Protein AF-A0A8B5Y4E4-F1 (afdb_monomer)

Mean predicted aligned error: 6.22 Å

Secondary structure (DSSP, 8-state):
-HHHHHHHHHHHHTTT-TTS-HHHHHHHHHHHHHS-HHHHHHHHH---TTHHHHHHHHHHSHHHHHHHHHHHHHHTTT-EEEEEE-TTS---HHHHHHHHHHHHHHHHTT-EEEEEEHHHHHH-HHHHHHHHHHHHHHHHTT-

Nearest PDB structures (foldseek):
  8hdj-assembly3_F  TM=4.554E-01  e=8.819E+00  Acetivibrio thermocellus DSM 1313
  7ce1-assembly6_T  TM=3.713E-01  e=6.332E+00  Agrobacterium tumefaciens A6
  7ce1-assembly5_O  TM=3.629E-01  e=7.472E+00  Agrobacterium tumefaciens A6

Foldseek 3Di:
DVLLVVLVVCLVVVPPPPPDDPLLSQLLSVCSVPVDQLVSNCVRPNDDPCSVVVSVVSCPPPVSVVVSLVSCCVSPVLQEAEEEDEPPDPCPPVNVVVVVVVCVVSVVSPHHYDYDYPCCVVVPVVVVVVVVVVSSVVSVVVD

Radius of gyration: 18.05 Å; Cα contacts (8 Å, |Δi|>4): 113; chains: 1; bounding box: 45×37×48 Å

InterPro domains:
  IPR005335 Terminase small subunit [PF03592] (20-75)
  IPR011335 Restriction endonuclease type II-like [SSF52980] (76-138)
  IPR049468 Restriction endonuclease type II-like domain [PF18741] (77-136)

Solvent-accessible surface area (backbone atoms only — not comparable to full-atom values): 8191 Å² total; per-residue (Å²): 116,67,70,53,51,57,48,53,54,46,55,70,73,55,75,75,55,85,91,53,53,71,47,56,49,44,24,47,53,36,24,71,72,63,76,32,50,38,62,14,31,29,80,35,75,53,81,61,100,49,32,61,60,54,28,55,55,47,60,65,36,63,73,51,41,53,50,46,50,54,50,48,52,69,74,39,75,70,34,68,43,81,43,81,42,66,90,83,60,89,71,44,74,69,53,53,52,51,52,52,53,51,53,52,51,38,44,75,75,65,32,44,80,47,74,41,39,60,66,47,55,76,74,38,47,67,64,55,49,55,55,51,52,55,53,48,53,57,44,58,79,75,107

Sequence (143 aa):
MEKDKKIDEFEELLSSDDNLTDKERMFCLNYLRHFNAAKSYRESFGETKFDKQAAHLLLKKEKISNYIQKLKKELFTYRIAIECDGKAFHSSKKAKARDRKRDAYLRSIGWKTLRFSGSTINGNMSKVISRIESEIQKKHSIT

Structure (mmCIF, N/CA/C/O backbone):
data_AF-A0A8B5Y4E4-F1
#
_entry.id   AF-A0A8B5Y4E4-F1
#
loop_
_atom_site.group_PDB
_atom_site.id
_atom_site.type_symbol
_atom_site.label_atom_id
_atom_site.label_alt_id
_atom_site.label_comp_id
_atom_site.label_asym_id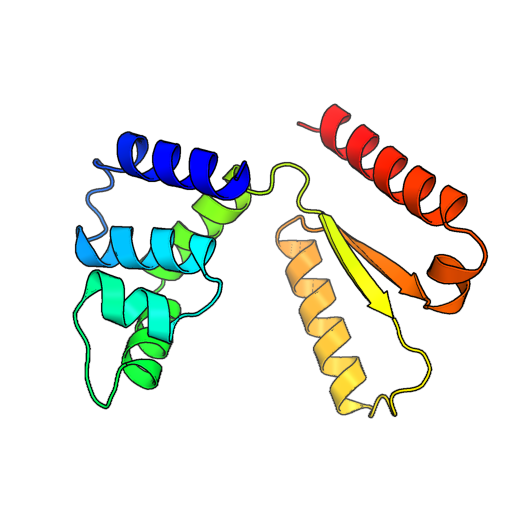
_atom_site.label_entity_id
_atom_site.label_seq_id
_atom_site.pdbx_PDB_ins_code
_atom_site.Cartn_x
_atom_site.Cartn_y
_atom_site.Cartn_z
_atom_site.occupancy
_atom_site.B_iso_or_equiv
_atom_site.auth_seq_id
_atom_site.auth_comp_id
_atom_site.auth_asym_id
_atom_site.auth_atom_id
_atom_site.pdbx_PDB_model_num
ATOM 1 N N . MET A 1 1 ? 3.252 15.727 -1.256 1.00 64.00 1 MET A N 1
ATOM 2 C CA . MET A 1 1 ? 2.654 16.867 -1.988 1.00 64.00 1 MET A CA 1
ATOM 3 C C . MET A 1 1 ? 1.460 16.462 -2.850 1.00 64.00 1 MET A C 1
ATOM 5 O O . MET A 1 1 ? 0.435 17.098 -2.705 1.00 64.00 1 MET A O 1
ATOM 9 N N . GLU A 1 2 ? 1.527 15.422 -3.693 1.00 79.69 2 GLU A N 1
ATOM 10 C CA . GLU A 1 2 ? 0.349 14.962 -4.473 1.00 79.69 2 GLU A CA 1
ATOM 11 C C . GLU A 1 2 ? -0.441 13.840 -3.776 1.00 79.69 2 GLU A C 1
ATOM 13 O O . GLU A 1 2 ? -1.659 13.912 -3.666 1.00 79.69 2 GLU A O 1
ATOM 18 N N . LYS A 1 3 ? 0.260 12.861 -3.180 1.00 83.81 3 LYS A N 1
ATOM 19 C CA . LYS A 1 3 ? -0.359 11.836 -2.317 1.00 83.81 3 LYS A CA 1
ATOM 20 C C . LYS A 1 3 ? -1.148 12.460 -1.164 1.00 83.81 3 LYS A C 1
ATOM 22 O O . LYS A 1 3 ? -2.231 11.996 -0.845 1.00 83.81 3 LYS A O 1
ATOM 27 N N . ASP A 1 4 ? -0.572 13.480 -0.535 1.00 84.38 4 ASP A N 1
ATOM 28 C CA . ASP A 1 4 ? -1.160 14.122 0.641 1.00 84.38 4 ASP A CA 1
ATOM 29 C C . ASP A 1 4 ? -2.437 14.879 0.265 1.00 84.38 4 ASP A C 1
ATOM 31 O O . ASP A 1 4 ? -3.444 14.655 0.916 1.00 84.38 4 ASP A O 1
ATOM 35 N N . LYS A 1 5 ? -2.440 15.618 -0.857 1.00 86.50 5 LYS A N 1
ATOM 36 C CA . LYS A 1 5 ? -3.649 16.260 -1.406 1.00 86.50 5 LYS A CA 1
ATOM 37 C C . LYS A 1 5 ? -4.773 15.257 -1.656 1.00 86.50 5 LYS A C 1
ATOM 39 O O . LYS A 1 5 ? -5.895 15.475 -1.233 1.00 86.50 5 LYS A O 1
ATOM 44 N N . LYS A 1 6 ? -4.454 14.116 -2.276 1.00 85.94 6 LYS A N 1
ATOM 45 C CA . LYS A 1 6 ? -5.447 13.063 -2.531 1.00 85.94 6 LYS A CA 1
ATOM 46 C C . LYS A 1 6 ? -5.973 12.415 -1.242 1.00 85.94 6 LYS A C 1
ATOM 48 O O . LYS A 1 6 ? -7.095 11.928 -1.208 1.00 85.94 6 LYS A O 1
ATOM 53 N N . ILE A 1 7 ? -5.163 12.377 -0.181 1.00 86.31 7 ILE A N 1
ATOM 54 C CA . ILE A 1 7 ? -5.612 11.929 1.145 1.00 86.31 7 ILE A CA 1
ATOM 55 C C . ILE A 1 7 ? -6.525 12.981 1.785 1.00 86.31 7 ILE A C 1
ATOM 57 O O . ILE A 1 7 ? -7.515 12.592 2.395 1.00 86.31 7 ILE A O 1
ATOM 61 N N . ASP A 1 8 ? -6.224 14.270 1.626 1.00 86.12 8 ASP A N 1
ATOM 62 C CA . ASP A 1 8 ? -7.073 15.363 2.116 1.00 86.12 8 ASP A CA 1
ATOM 63 C C . ASP A 1 8 ? -8.448 15.331 1.405 1.00 86.12 8 ASP A C 1
ATOM 65 O O . ASP A 1 8 ? -9.485 15.371 2.058 1.00 86.12 8 ASP A O 1
ATOM 69 N N . GLU A 1 9 ? -8.479 15.087 0.088 1.00 85.06 9 GLU A N 1
ATOM 70 C CA . GLU A 1 9 ? -9.722 14.853 -0.674 1.00 85.06 9 GLU A CA 1
ATOM 71 C C . GLU A 1 9 ? -10.527 13.647 -0.147 1.00 85.06 9 GLU A C 1
ATOM 73 O O . GLU A 1 9 ? -11.759 13.665 -0.124 1.00 85.06 9 GLU A O 1
ATOM 78 N N . PHE A 1 10 ? -9.856 12.577 0.296 1.00 83.81 10 PHE A N 1
ATOM 79 C CA . PHE A 1 10 ? -10.537 11.429 0.905 1.00 83.81 10 PHE A CA 1
ATOM 80 C C . PHE A 1 10 ? -11.162 11.755 2.259 1.00 83.81 10 PHE A C 1
ATOM 82 O O . PHE A 1 10 ? -12.176 11.149 2.604 1.00 83.81 10 PHE A O 1
ATOM 89 N N . GLU A 1 11 ? -10.562 12.660 3.030 1.00 75.69 11 GLU A N 1
ATOM 90 C CA . GLU A 1 11 ? -11.090 13.099 4.323 1.00 75.69 11 GLU A CA 1
ATOM 91 C C . GLU A 1 11 ? -12.452 13.776 4.154 1.00 75.69 11 GLU A C 1
ATOM 93 O O . GLU A 1 11 ? -13.408 13.425 4.848 1.00 75.69 11 GLU A O 1
ATOM 98 N N . GLU A 1 12 ? -12.568 14.654 3.158 1.00 73.00 12 GLU A N 1
ATOM 99 C CA . GLU A 1 12 ? -13.817 15.343 2.828 1.00 73.00 12 GLU A CA 1
ATOM 100 C C . GLU A 1 12 ? -14.884 14.366 2.300 1.00 73.00 12 GLU A C 1
ATOM 102 O O . GLU A 1 12 ? -16.044 14.409 2.721 1.00 73.00 12 GLU A O 1
ATOM 107 N N . LEU A 1 13 ? -14.489 13.432 1.426 1.00 67.25 13 LEU A N 1
ATOM 108 C CA . LEU A 1 13 ? -15.406 12.563 0.678 1.00 67.25 13 LEU A CA 1
ATOM 109 C C . LEU A 1 13 ? -15.894 11.327 1.457 1.00 67.25 13 LEU A C 1
ATOM 111 O O . LEU A 1 13 ? -16.933 10.760 1.124 1.00 67.25 13 LEU A O 1
ATOM 115 N N . LEU A 1 14 ? -15.160 10.885 2.485 1.00 64.56 14 LEU A N 1
ATOM 116 C CA . LEU A 1 14 ? -15.475 9.674 3.266 1.00 64.56 14 LEU A CA 1
ATOM 117 C C . LEU A 1 14 ? -15.995 9.964 4.678 1.00 64.56 14 LEU A C 1
ATOM 119 O O . LEU A 1 14 ? -16.083 9.062 5.517 1.00 64.56 14 LEU A O 1
ATOM 123 N N . SER A 1 15 ? -16.393 11.209 4.920 1.00 62.31 15 SER A N 1
ATOM 124 C CA . SER A 1 15 ? -17.068 11.665 6.137 1.00 62.31 15 SER A CA 1
ATOM 125 C C . SER A 1 15 ? -18.402 10.941 6.422 1.00 62.31 15 SER A C 1
ATOM 127 O O . SER A 1 15 ? -18.926 11.057 7.526 1.00 62.31 15 SER A O 1
ATOM 129 N N . SER A 1 16 ? -18.913 10.136 5.481 1.00 59.06 16 SER A N 1
ATOM 130 C CA . SER A 1 16 ? -20.217 9.455 5.534 1.00 59.06 16 SER A CA 1
ATOM 131 C C . SER A 1 16 ? -20.183 7.921 5.679 1.00 59.06 16 SER A C 1
ATOM 133 O O . SER A 1 16 ? -21.232 7.288 5.597 1.00 59.06 16 SER A O 1
ATOM 135 N N . ASP A 1 17 ? -19.021 7.275 5.870 1.00 65.75 17 ASP A N 1
ATOM 136 C CA . ASP A 1 17 ? -18.986 5.810 6.075 1.00 65.75 17 ASP A CA 1
ATOM 137 C C . ASP A 1 17 ? -19.400 5.436 7.511 1.00 65.75 17 ASP A C 1
ATOM 139 O O . ASP A 1 17 ? -18.566 5.422 8.423 1.00 65.75 17 ASP A O 1
ATOM 143 N N . ASP A 1 18 ? -20.681 5.108 7.706 1.00 65.75 18 ASP A N 1
ATOM 144 C CA . ASP A 1 18 ? -21.294 4.787 9.007 1.00 65.75 18 ASP A CA 1
ATOM 145 C C . ASP A 1 18 ? -20.636 3.605 9.758 1.00 65.75 18 ASP A C 1
ATOM 147 O O . ASP A 1 18 ? -20.875 3.412 10.951 1.00 65.75 18 ASP A O 1
ATOM 151 N N . ASN A 1 19 ? -19.775 2.804 9.113 1.00 85.06 19 ASN A N 1
ATOM 152 C CA . ASN A 1 19 ? -19.163 1.627 9.746 1.00 85.06 19 ASN A CA 1
ATOM 153 C C . ASN A 1 19 ? -17.916 1.928 10.601 1.00 85.06 19 ASN A C 1
ATOM 155 O O . ASN A 1 19 ? -17.457 1.068 11.377 1.00 85.06 19 ASN A O 1
ATOM 159 N N . LEU A 1 20 ? -17.312 3.110 10.455 1.00 90.00 20 LEU A N 1
ATOM 160 C CA . LEU A 1 20 ? -16.115 3.525 11.194 1.00 90.00 20 LEU A CA 1
ATOM 161 C C . LEU A 1 20 ? -16.419 4.738 12.078 1.00 90.00 20 LEU A C 1
ATOM 163 O O . LEU A 1 20 ? -17.213 5.603 11.734 1.00 90.00 20 LEU A O 1
ATOM 167 N N . THR A 1 21 ? -15.739 4.824 13.221 1.00 91.94 21 THR A N 1
ATOM 168 C CA . THR A 1 21 ? -15.732 6.068 14.014 1.00 91.94 21 THR A CA 1
ATOM 169 C C . THR A 1 21 ? -14.817 7.115 13.370 1.00 91.94 21 THR A C 1
ATOM 171 O O . THR A 1 21 ? -13.899 6.751 12.631 1.00 91.94 21 THR A O 1
ATOM 174 N N . ASP A 1 22 ? -14.977 8.398 13.711 1.00 89.81 22 ASP A N 1
ATOM 175 C CA . ASP A 1 22 ? -14.083 9.471 13.233 1.00 89.81 22 ASP A CA 1
ATOM 176 C C . ASP A 1 22 ? -12.609 9.160 13.501 1.00 89.81 22 ASP A C 1
ATOM 178 O O . ASP A 1 22 ? -11.767 9.259 12.613 1.00 89.81 22 ASP A O 1
ATOM 182 N N . LYS A 1 23 ? -12.290 8.678 14.708 1.00 93.12 23 LYS A N 1
ATOM 183 C CA . LYS A 1 23 ? -10.915 8.304 15.071 1.00 93.12 23 LYS A CA 1
ATOM 184 C C . LYS A 1 23 ? -10.393 7.119 14.256 1.00 93.12 23 LYS A C 1
ATOM 186 O O . LYS A 1 23 ? -9.215 7.073 13.914 1.00 93.12 23 LYS A O 1
ATOM 191 N N . GLU A 1 24 ? -11.251 6.155 13.924 1.00 94.12 24 GLU A N 1
ATOM 192 C CA . GLU A 1 24 ? -10.887 5.033 13.051 1.00 94.12 24 GLU A CA 1
ATOM 193 C C . GLU A 1 24 ? -10.656 5.489 11.601 1.00 94.12 24 GLU A C 1
ATOM 195 O O . GLU A 1 24 ? -9.695 5.032 10.974 1.00 94.12 24 GLU A O 1
ATOM 200 N N . ARG A 1 25 ? -11.475 6.417 11.084 1.00 92.38 25 ARG A N 1
ATOM 201 C CA . ARG A 1 25 ? -11.257 7.054 9.774 1.00 92.38 25 ARG A CA 1
ATOM 202 C C . ARG A 1 25 ? -9.935 7.819 9.750 1.00 92.38 25 ARG A C 1
ATOM 204 O O . ARG A 1 25 ? -9.096 7.541 8.889 1.00 92.38 25 ARG A O 1
ATOM 211 N N . MET A 1 26 ? -9.700 8.676 10.744 1.00 92.50 26 MET A N 1
ATOM 212 C CA . MET A 1 26 ? -8.449 9.428 10.891 1.00 92.50 26 MET A CA 1
ATOM 213 C C . MET A 1 26 ? -7.234 8.510 10.977 1.00 92.50 26 MET A C 1
ATOM 215 O O . MET A 1 26 ? -6.224 8.755 10.317 1.00 92.50 26 MET A O 1
ATOM 219 N N . PHE A 1 27 ? -7.341 7.394 11.700 1.00 95.31 27 PHE A N 1
ATOM 220 C CA . PHE A 1 27 ? -6.269 6.406 11.761 1.00 95.31 27 PHE A CA 1
ATOM 221 C C . PHE A 1 27 ? -5.923 5.847 10.382 1.00 95.31 27 PHE A C 1
ATOM 223 O O . PHE A 1 27 ? -4.744 5.738 10.044 1.00 95.31 27 PHE A O 1
ATOM 230 N N . CYS A 1 28 ? -6.929 5.519 9.569 1.00 94.38 28 CYS A N 1
ATOM 231 C CA . CYS A 1 28 ? -6.718 4.989 8.225 1.00 94.38 28 CYS A CA 1
ATOM 232 C C . CYS A 1 28 ? -6.053 6.017 7.298 1.00 94.38 28 CYS A C 1
ATOM 234 O O . CYS A 1 28 ? -5.093 5.676 6.602 1.00 94.38 28 CYS A O 1
ATOM 236 N N . LEU A 1 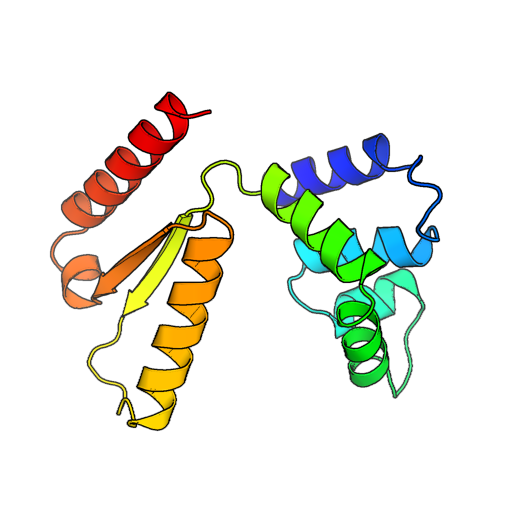29 ? -6.517 7.270 7.320 1.00 92.56 29 LEU A N 1
ATOM 237 C CA . LEU A 1 29 ? -5.958 8.362 6.515 1.00 92.56 29 LEU A CA 1
ATOM 238 C C . LEU A 1 29 ? -4.509 8.662 6.924 1.00 92.56 29 LEU A C 1
ATOM 240 O O . LEU A 1 29 ? -3.598 8.628 6.089 1.00 92.56 29 LEU A O 1
ATOM 244 N N . ASN A 1 30 ? -4.254 8.814 8.227 1.00 93.81 30 ASN A N 1
ATOM 245 C CA . ASN A 1 30 ? -2.908 9.012 8.766 1.00 93.81 30 ASN A CA 1
ATOM 246 C C . ASN A 1 30 ? -1.996 7.813 8.492 1.00 93.81 30 ASN A C 1
ATOM 248 O O . ASN A 1 30 ? -0.783 7.975 8.330 1.00 93.81 30 ASN A O 1
ATOM 252 N N . TYR A 1 31 ? -2.538 6.595 8.425 1.00 95.31 31 TYR A N 1
ATOM 253 C CA . TYR A 1 31 ? -1.759 5.412 8.068 1.00 95.31 31 TYR A CA 1
ATOM 254 C C . TYR A 1 31 ? -1.294 5.447 6.614 1.00 95.31 31 TYR A C 1
ATOM 256 O O . TYR A 1 31 ? -0.153 5.083 6.341 1.00 95.31 31 TYR A O 1
ATOM 264 N N . LEU A 1 32 ? -2.104 5.941 5.680 1.00 92.19 32 LEU A N 1
ATOM 265 C CA . LEU A 1 32 ? -1.684 6.121 4.284 1.00 92.19 32 LEU A CA 1
ATOM 266 C C . LEU A 1 32 ? -0.738 7.310 4.100 1.00 92.19 32 LEU A C 1
ATOM 268 O O . LEU A 1 32 ? 0.157 7.279 3.244 1.00 92.19 32 LEU A O 1
ATOM 272 N N . ARG A 1 33 ? -0.885 8.338 4.939 1.00 91.31 33 ARG A N 1
ATOM 273 C CA . ARG A 1 33 ? 0.024 9.485 4.958 1.00 91.31 33 ARG A CA 1
ATOM 274 C C . ARG A 1 33 ? 1.421 9.066 5.411 1.00 91.31 33 ARG A C 1
ATOM 276 O O . ARG A 1 33 ? 2.401 9.363 4.729 1.00 91.31 33 ARG A O 1
ATOM 283 N N . HIS A 1 34 ? 1.514 8.298 6.495 1.00 90.81 34 HIS A N 1
ATOM 284 C CA . HIS A 1 34 ? 2.786 8.010 7.163 1.00 90.81 34 HIS A CA 1
ATOM 285 C C . HIS A 1 34 ? 3.365 6.617 6.904 1.00 90.81 34 HIS A C 1
ATOM 287 O O . HIS A 1 34 ? 4.553 6.408 7.135 1.00 90.81 34 HIS A O 1
ATOM 293 N N . PHE A 1 35 ? 2.541 5.649 6.496 1.00 91.31 35 PHE A N 1
ATOM 294 C CA . PHE A 1 35 ? 2.865 4.214 6.509 1.00 91.31 35 PHE A CA 1
ATOM 295 C C . PHE A 1 35 ? 3.433 3.728 7.852 1.00 91.31 35 PHE A C 1
ATOM 297 O O . PHE A 1 35 ? 4.199 2.767 7.921 1.00 91.31 35 PHE A O 1
ATOM 304 N N . ASN A 1 36 ? 3.026 4.382 8.943 1.00 95.12 36 ASN A N 1
ATOM 305 C CA . ASN A 1 36 ? 3.494 4.119 10.295 1.00 95.12 36 ASN A CA 1
ATOM 306 C C . ASN A 1 36 ? 2.297 3.999 11.235 1.00 95.12 36 ASN A C 1
ATOM 308 O O . ASN A 1 36 ? 1.754 4.998 11.692 1.00 95.12 36 ASN A O 1
ATOM 312 N N . ALA A 1 37 ? 1.925 2.760 11.552 1.00 96.19 37 ALA A N 1
ATOM 313 C CA . ALA A 1 37 ? 0.732 2.462 12.335 1.00 96.19 37 ALA A CA 1
ATOM 314 C C . ALA A 1 37 ? 0.746 3.118 13.727 1.00 96.19 37 ALA A C 1
ATOM 316 O O . ALA A 1 37 ? -0.268 3.653 14.159 1.00 96.19 37 ALA A O 1
ATOM 317 N N . ALA A 1 38 ? 1.890 3.121 14.417 1.00 96.75 38 ALA A N 1
ATOM 318 C CA . ALA A 1 38 ? 1.986 3.708 15.753 1.00 96.75 38 ALA A CA 1
ATOM 319 C C . ALA A 1 38 ? 1.827 5.235 15.711 1.00 96.75 38 ALA A C 1
ATOM 321 O O . ALA A 1 38 ? 1.100 5.794 16.525 1.00 96.75 38 ALA A O 1
ATOM 322 N N . LYS A 1 39 ? 2.451 5.906 14.732 1.00 96.81 39 LYS A N 1
ATOM 323 C CA . LYS A 1 39 ? 2.284 7.354 14.535 1.00 96.81 39 LYS A CA 1
ATOM 324 C C . LYS A 1 39 ? 0.820 7.702 14.242 1.00 96.81 39 LYS A C 1
ATOM 326 O O . LYS A 1 39 ? 0.267 8.571 14.903 1.00 96.81 39 LYS A O 1
ATOM 331 N N . SER A 1 40 ? 0.184 6.970 13.329 1.00 97.06 40 SER A N 1
ATOM 332 C CA . SER A 1 40 ? -1.223 7.179 12.966 1.00 97.06 40 SER A CA 1
ATOM 333 C C . SER A 1 40 ? -2.174 6.946 14.136 1.00 97.06 40 SER A C 1
ATOM 335 O O . SER A 1 40 ? -3.179 7.641 14.262 1.00 97.06 40 SER A O 1
ATOM 337 N N . TYR A 1 41 ? -1.856 5.984 15.008 1.00 97.62 41 TYR A N 1
ATOM 338 C CA . TYR A 1 41 ? -2.612 5.756 16.235 1.00 97.62 41 TYR A CA 1
ATOM 339 C C . TYR A 1 41 ? -2.549 6.968 17.157 1.00 97.62 41 TYR A C 1
ATOM 341 O O . TYR A 1 41 ? -3.598 7.474 17.542 1.00 97.62 41 TYR A O 1
ATOM 349 N N . ARG A 1 42 ? -1.344 7.476 17.443 1.00 96.75 42 ARG A N 1
ATOM 350 C CA . ARG A 1 42 ? -1.163 8.643 18.317 1.00 96.75 42 ARG A CA 1
ATOM 351 C C . ARG A 1 42 ? -1.932 9.865 17.841 1.00 96.75 42 ARG A C 1
ATOM 353 O O . ARG A 1 42 ? -2.600 10.508 18.637 1.00 96.75 42 ARG A O 1
ATOM 360 N N . GLU A 1 43 ? -1.870 10.150 16.546 1.00 95.50 43 GLU A N 1
ATOM 361 C CA . GLU A 1 43 ? -2.551 11.305 15.950 1.00 95.50 43 GLU A CA 1
ATOM 362 C C . GLU A 1 43 ? -4.080 11.184 15.992 1.00 95.50 43 GLU A C 1
ATOM 364 O O . GLU A 1 43 ? -4.769 12.196 15.977 1.00 95.50 43 GLU A O 1
ATOM 369 N N . SER A 1 44 ? -4.618 9.963 16.066 1.00 95.44 44 SER A N 1
ATOM 370 C CA . SER A 1 44 ? -6.068 9.726 15.990 1.00 95.44 44 SER A CA 1
ATOM 371 C C . SER A 1 44 ? -6.706 9.438 17.353 1.00 95.44 44 SER A C 1
ATOM 373 O O . SER A 1 44 ? -7.865 9.774 17.588 1.00 95.44 44 SER A O 1
ATOM 375 N N . PHE A 1 45 ? -5.967 8.802 18.265 1.00 95.75 45 PHE A N 1
ATOM 376 C CA . PHE A 1 45 ? -6.468 8.334 19.562 1.00 95.75 45 PHE A CA 1
ATOM 377 C C . PHE A 1 45 ? -5.746 8.953 20.767 1.00 95.75 45 PHE A C 1
ATOM 379 O O . PHE A 1 45 ? -6.248 8.810 21.882 1.00 95.75 45 PHE A O 1
ATOM 386 N N . GLY A 1 46 ? -4.630 9.657 20.558 1.00 95.38 46 GLY A N 1
ATOM 387 C CA . GLY A 1 46 ? -3.744 10.153 21.613 1.00 95.38 46 GLY A CA 1
ATOM 388 C C . GLY A 1 46 ? -2.577 9.205 21.910 1.00 95.38 46 GLY A C 1
ATOM 389 O O . GLY A 1 46 ? -2.608 8.021 21.567 1.00 95.38 46 GLY A O 1
ATOM 390 N N . GLU A 1 47 ? -1.520 9.737 22.527 1.00 95.50 47 GLU A N 1
ATOM 391 C CA . GLU A 1 47 ? -0.300 8.989 22.850 1.00 95.50 47 GLU A CA 1
ATOM 392 C C . GLU A 1 47 ? -0.440 8.123 24.105 1.00 95.50 47 GLU A C 1
ATOM 394 O O . GLU A 1 47 ? -0.970 8.550 25.131 1.00 95.50 47 GLU A O 1
ATOM 399 N N . THR A 1 48 ? 0.074 6.893 24.029 1.00 94.44 48 THR A N 1
ATOM 400 C CA . THR A 1 48 ? 0.092 5.930 25.131 1.00 94.44 48 THR A CA 1
ATOM 401 C C . THR A 1 48 ? 1.354 5.062 25.094 1.00 94.44 48 THR A C 1
ATOM 403 O O . THR A 1 48 ? 2.013 4.888 24.071 1.00 94.44 48 THR A O 1
ATOM 406 N N . LYS A 1 49 ? 1.651 4.364 26.195 1.00 94.69 49 LYS A N 1
ATOM 407 C CA . LYS A 1 49 ? 2.728 3.353 26.211 1.00 94.69 49 LYS A CA 1
ATOM 408 C C . LYS A 1 49 ? 2.453 2.118 25.331 1.00 94.69 49 LYS A C 1
ATOM 410 O O . LYS A 1 49 ? 3.350 1.301 25.136 1.00 94.69 49 LYS A O 1
ATOM 415 N N . PHE A 1 50 ? 1.234 1.965 24.802 1.00 95.56 50 PHE A N 1
ATOM 416 C CA . PHE A 1 50 ? 0.781 0.777 24.069 1.00 95.56 50 PHE A CA 1
ATOM 417 C C . PHE A 1 50 ? 0.465 1.032 22.589 1.00 95.56 50 PHE A C 1
ATOM 419 O O . PHE A 1 50 ? -0.064 0.140 21.924 1.00 95.56 50 PHE A O 1
ATOM 426 N N . ASP A 1 51 ? 0.829 2.194 22.038 1.00 94.19 51 ASP A N 1
ATOM 427 C CA . ASP A 1 51 ? 0.442 2.610 20.680 1.00 94.19 51 ASP A CA 1
ATOM 428 C C . ASP A 1 51 ? 0.750 1.560 19.613 1.00 94.19 51 ASP A C 1
ATOM 430 O O . ASP A 1 51 ? -0.069 1.276 18.745 1.00 94.19 51 ASP A O 1
ATOM 434 N N . LYS A 1 52 ? 1.929 0.928 19.691 1.00 94.88 52 LYS A N 1
ATOM 435 C CA . LYS A 1 52 ? 2.343 -0.112 18.736 1.00 94.88 52 LYS A CA 1
ATOM 436 C C . LYS A 1 52 ? 1.392 -1.309 18.752 1.00 94.88 52 LYS A C 1
ATOM 438 O O . LYS A 1 52 ? 1.030 -1.820 17.694 1.00 94.88 52 LYS A O 1
ATOM 443 N N . GLN A 1 53 ? 1.004 -1.762 19.943 1.00 97.12 53 GLN A N 1
ATOM 444 C CA . GLN A 1 53 ? 0.119 -2.912 20.104 1.00 97.12 53 GLN A CA 1
ATOM 445 C C . GLN A 1 53 ? -1.309 -2.553 19.696 1.00 97.12 53 GLN A C 1
ATOM 447 O O . GLN A 1 53 ? -1.927 -3.303 18.943 1.00 97.12 53 GLN A O 1
ATOM 452 N N . ALA A 1 54 ? -1.804 -1.393 20.127 1.00 97.00 54 ALA A N 1
ATOM 453 C CA . ALA A 1 54 ? -3.136 -0.916 19.776 1.00 97.00 54 ALA A CA 1
ATOM 454 C C . ALA A 1 54 ? -3.283 -0.711 18.258 1.00 97.00 54 ALA A C 1
ATOM 456 O O . ALA A 1 54 ? -4.226 -1.221 17.652 1.00 97.00 54 ALA A O 1
ATOM 457 N N . ALA A 1 55 ? -2.298 -0.077 17.615 1.00 97.19 55 ALA A N 1
ATOM 458 C CA . ALA A 1 55 ? -2.265 0.099 16.166 1.00 97.19 55 ALA A CA 1
ATOM 459 C C . ALA A 1 55 ? -2.238 -1.241 15.412 1.00 97.19 55 ALA A C 1
ATOM 461 O O . ALA A 1 55 ? -2.941 -1.414 14.417 1.00 97.19 55 ALA A O 1
ATOM 462 N N . HIS A 1 56 ? -1.458 -2.215 15.897 1.00 96.19 56 HIS A N 1
ATOM 463 C CA . HIS A 1 56 ? -1.417 -3.564 15.321 1.00 96.19 56 HIS A CA 1
ATOM 464 C C . HIS A 1 56 ? -2.766 -4.280 15.415 1.00 96.19 56 HIS A C 1
ATOM 466 O O . HIS A 1 56 ? -3.178 -4.943 14.466 1.00 96.19 56 HIS A O 1
ATOM 472 N N . LEU A 1 57 ? -3.469 -4.141 16.540 1.00 97.31 57 LEU A N 1
ATOM 473 C CA . LEU A 1 57 ? -4.805 -4.709 16.714 1.00 97.31 57 LEU A CA 1
ATOM 474 C C . LEU A 1 57 ? -5.836 -4.021 15.811 1.00 97.31 57 LEU A C 1
ATOM 476 O O . LEU A 1 57 ? -6.663 -4.713 15.220 1.00 97.31 57 LEU A O 1
ATOM 480 N N . LEU A 1 58 ? -5.761 -2.697 15.634 1.00 96.62 58 LEU A N 1
ATOM 481 C CA . LEU A 1 58 ? -6.630 -1.973 14.699 1.00 96.62 58 LEU A CA 1
ATOM 482 C C . LEU A 1 58 ? -6.452 -2.451 13.259 1.00 96.62 58 LEU A C 1
ATOM 484 O O . LEU A 1 58 ? -7.444 -2.742 12.602 1.00 96.62 58 LEU A O 1
ATOM 488 N N . LEU A 1 59 ? -5.212 -2.605 12.784 1.00 95.94 59 LEU A N 1
ATOM 489 C CA . LEU A 1 59 ? -4.938 -3.088 11.423 1.00 95.94 59 LEU A CA 1
ATOM 490 C C . LEU A 1 59 ? -5.456 -4.510 11.159 1.00 95.94 59 LEU A C 1
ATOM 492 O O . LEU A 1 59 ? -5.626 -4.891 10.003 1.00 95.94 59 LEU A O 1
ATOM 496 N N . LYS A 1 60 ? -5.704 -5.297 12.212 1.00 95.69 60 LYS A N 1
ATOM 497 C CA . LYS A 1 60 ? -6.301 -6.635 12.113 1.00 95.69 60 LYS A CA 1
ATOM 498 C C . LYS A 1 60 ? -7.825 -6.626 12.075 1.00 95.69 60 LYS A C 1
ATOM 500 O O . LYS A 1 60 ? -8.404 -7.642 11.702 1.00 95.69 60 LYS A O 1
ATOM 505 N N . LYS A 1 61 ? -8.481 -5.529 12.470 1.00 96.00 61 LYS A N 1
ATOM 506 C CA . LYS A 1 61 ? -9.940 -5.426 12.377 1.00 96.00 61 LYS A CA 1
ATOM 507 C C . LYS A 1 61 ? -10.338 -5.413 10.906 1.00 96.00 61 LYS A C 1
ATOM 509 O O . LYS A 1 61 ? -9.837 -4.593 10.138 1.00 96.00 61 LYS A O 1
ATOM 514 N N . GLU A 1 62 ? -11.269 -6.284 10.532 1.00 94.25 62 GLU A N 1
ATOM 515 C CA . GLU A 1 62 ? -11.698 -6.452 9.141 1.00 94.25 62 GLU A CA 1
ATOM 516 C C . GLU A 1 62 ? -12.169 -5.134 8.517 1.00 94.25 62 GLU A C 1
ATOM 518 O O . GLU A 1 62 ? -11.656 -4.742 7.472 1.00 94.25 62 GLU A O 1
ATOM 523 N N . LYS A 1 63 ? -13.042 -4.386 9.204 1.00 93.25 63 LYS A N 1
ATOM 524 C CA . LYS A 1 63 ? -13.536 -3.087 8.722 1.00 93.25 63 LYS A CA 1
ATOM 525 C C . LYS A 1 63 ? -12.419 -2.075 8.427 1.00 93.25 63 LYS A C 1
ATOM 527 O O . LYS A 1 63 ? -12.451 -1.405 7.402 1.00 93.25 63 LYS A O 1
ATOM 532 N N . ILE A 1 64 ? -11.386 -2.023 9.274 1.00 94.44 64 ILE A N 1
ATOM 533 C CA . ILE A 1 64 ? -10.221 -1.140 9.098 1.00 94.44 64 ILE A CA 1
ATOM 534 C C . ILE A 1 64 ? -9.370 -1.615 7.921 1.00 94.44 64 ILE A C 1
ATOM 536 O O . ILE A 1 64 ? -8.988 -0.821 7.064 1.00 94.44 64 ILE A O 1
ATOM 540 N N . SER A 1 65 ? -9.086 -2.918 7.853 1.00 92.44 65 SER A N 1
ATOM 541 C CA . SER A 1 65 ? -8.317 -3.515 6.759 1.00 92.44 65 SER A CA 1
ATOM 542 C C . SER A 1 65 ? -8.995 -3.288 5.405 1.00 92.44 65 SER A C 1
ATOM 544 O O . SER A 1 65 ? -8.339 -2.859 4.455 1.00 92.44 65 SER A O 1
ATOM 546 N N . ASN A 1 66 ? -10.307 -3.512 5.323 1.00 90.50 66 ASN A N 1
ATOM 547 C CA . ASN A 1 66 ? -11.098 -3.327 4.108 1.00 90.50 66 ASN A CA 1
ATOM 548 C C . ASN A 1 66 ? -11.134 -1.856 3.685 1.00 90.50 66 ASN A C 1
ATOM 550 O O . ASN A 1 66 ? -10.921 -1.549 2.512 1.00 90.50 66 ASN A O 1
ATOM 554 N N . TYR A 1 67 ? -11.304 -0.939 4.639 1.00 90.81 67 TYR A N 1
ATOM 555 C CA . TYR A 1 67 ? -11.282 0.494 4.366 1.00 90.81 67 TYR A CA 1
ATOM 556 C C . TYR A 1 67 ? -9.907 0.967 3.863 1.00 90.81 67 TYR A C 1
ATOM 558 O O . TYR A 1 67 ? -9.813 1.624 2.827 1.00 90.81 67 TYR A O 1
ATOM 566 N N . ILE A 1 68 ? -8.809 0.542 4.501 1.00 92.00 68 ILE A N 1
ATOM 567 C CA . ILE A 1 68 ? -7.443 0.821 4.021 1.00 92.00 68 ILE A CA 1
ATOM 568 C C . ILE A 1 68 ? -7.219 0.240 2.620 1.00 92.00 68 ILE A C 1
ATOM 570 O O . ILE A 1 68 ? -6.561 0.871 1.792 1.00 92.00 68 ILE A O 1
ATOM 574 N N . GLN A 1 69 ? -7.732 -0.958 2.333 1.00 88.56 69 GLN A N 1
ATOM 575 C CA . GLN A 1 69 ? -7.626 -1.563 1.004 1.00 88.56 69 GLN A CA 1
ATOM 576 C C . GLN A 1 69 ? -8.386 -0.760 -0.057 1.00 88.56 69 GLN A C 1
ATOM 578 O O . GLN A 1 69 ? -7.816 -0.495 -1.117 1.00 88.56 69 GLN A O 1
ATOM 583 N N . LYS A 1 70 ? -9.616 -0.319 0.240 1.00 87.81 70 LYS A N 1
ATOM 584 C CA . LYS A 1 70 ? -10.403 0.579 -0.621 1.00 87.81 70 LYS A CA 1
ATOM 585 C C . LYS A 1 70 ? -9.624 1.862 -0.907 1.00 87.81 70 LYS A C 1
ATOM 587 O O . LYS A 1 70 ? -9.365 2.172 -2.064 1.00 87.81 70 LYS A O 1
ATOM 592 N N . LEU A 1 71 ? -9.135 2.534 0.131 1.00 88.75 71 LEU A N 1
ATOM 593 C CA . LEU A 1 71 ? -8.347 3.756 -0.019 1.00 88.75 71 LEU A CA 1
ATOM 594 C C . LEU A 1 71 ? -7.057 3.552 -0.822 1.00 88.75 71 LEU A C 1
ATOM 596 O O . LEU A 1 71 ? -6.726 4.368 -1.675 1.00 88.75 71 LEU A O 1
ATOM 600 N N . LYS A 1 72 ? -6.320 2.455 -0.602 1.00 89.44 72 LYS A N 1
ATOM 601 C CA . LYS A 1 72 ? -5.119 2.133 -1.394 1.00 89.44 72 LYS A CA 1
ATOM 602 C C . LYS A 1 72 ? -5.444 1.930 -2.869 1.00 89.44 72 LYS A C 1
ATOM 604 O O . LYS A 1 72 ? -4.625 2.287 -3.712 1.00 89.44 72 LYS A O 1
ATOM 609 N N . LYS A 1 73 ? -6.599 1.338 -3.177 1.00 86.12 73 LYS A N 1
ATOM 610 C CA . LYS A 1 73 ? -7.049 1.119 -4.554 1.00 86.12 73 LYS A CA 1
ATOM 611 C C . LYS A 1 73 ? -7.246 2.449 -5.284 1.00 86.12 73 LYS A C 1
ATOM 613 O O . LYS A 1 73 ? -6.804 2.553 -6.425 1.00 86.12 73 LYS A O 1
ATOM 618 N N . GLU A 1 74 ? -7.845 3.425 -4.607 1.00 86.62 74 GLU A N 1
ATOM 619 C CA . GLU A 1 74 ? -8.086 4.772 -5.135 1.00 86.62 74 GLU A CA 1
ATOM 620 C C . GLU A 1 74 ? -6.805 5.619 -5.171 1.00 86.62 74 GLU A C 1
ATOM 622 O O . GLU A 1 74 ? -6.535 6.332 -6.137 1.00 86.62 74 GLU A O 1
ATOM 627 N N . LEU A 1 75 ? -5.967 5.522 -4.135 1.00 88.56 75 LEU A N 1
ATOM 628 C CA . LEU A 1 75 ? -4.720 6.281 -4.035 1.00 88.56 75 LEU A CA 1
ATOM 629 C C . LEU A 1 75 ? -3.700 5.845 -5.093 1.00 88.56 75 LEU A C 1
ATOM 631 O O . LEU A 1 75 ? -3.020 6.680 -5.683 1.00 88.56 75 LEU A O 1
ATOM 635 N N . PHE A 1 76 ? -3.602 4.539 -5.346 1.00 89.75 76 PHE A N 1
ATOM 636 C CA . PHE A 1 76 ? -2.614 3.943 -6.242 1.00 89.75 76 PHE A CA 1
ATOM 637 C C . PHE A 1 76 ? -3.276 3.349 -7.484 1.00 89.75 76 PHE A C 1
ATOM 639 O O . PHE A 1 76 ? -3.260 2.133 -7.669 1.00 89.75 76 PHE A O 1
ATOM 646 N N . THR A 1 77 ? -3.815 4.202 -8.358 1.00 87.19 77 THR A N 1
ATOM 647 C CA . THR A 1 77 ? -4.587 3.811 -9.555 1.00 87.19 77 THR A CA 1
ATOM 648 C C . THR A 1 77 ? -3.918 2.703 -10.376 1.00 87.19 77 THR A C 1
ATOM 650 O O . THR A 1 77 ? -4.539 1.686 -10.681 1.00 87.19 77 THR A O 1
ATOM 653 N N . TYR A 1 78 ? -2.619 2.833 -10.662 1.00 90.81 78 TYR A N 1
ATOM 654 C CA . TYR A 1 78 ? -1.885 1.859 -11.477 1.00 90.81 78 TYR A CA 1
ATOM 655 C C . TYR A 1 78 ? -1.541 0.553 -10.736 1.00 90.81 78 TYR A C 1
ATOM 657 O O . TYR A 1 78 ? -1.281 -0.470 -11.376 1.00 90.81 78 TYR A O 1
ATOM 665 N N . ARG A 1 79 ? -1.545 0.568 -9.392 1.00 91.12 79 ARG A N 1
ATOM 666 C CA . ARG A 1 79 ? -1.186 -0.563 -8.506 1.00 91.12 79 ARG A CA 1
ATOM 667 C C . ARG A 1 79 ? 0.149 -1.209 -8.889 1.00 91.12 79 ARG A C 1
ATOM 669 O O . ARG 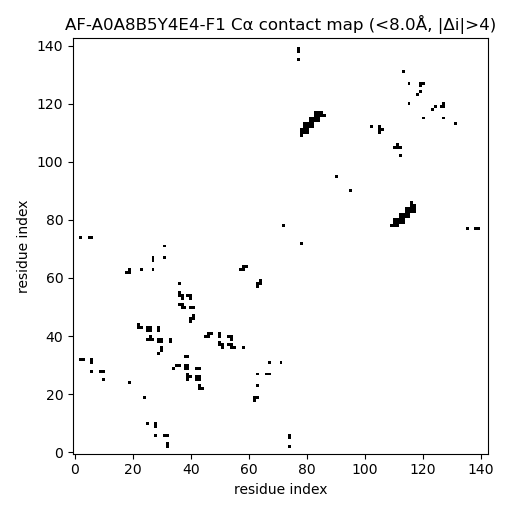A 1 79 ? 0.277 -2.432 -8.962 1.00 91.12 79 ARG A O 1
ATOM 676 N N . ILE A 1 80 ? 1.151 -0.382 -9.171 1.00 93.50 80 ILE A N 1
ATOM 677 C CA . ILE A 1 80 ? 2.506 -0.826 -9.497 1.00 93.50 80 ILE A CA 1
ATOM 678 C C . ILE A 1 80 ? 3.377 -0.671 -8.248 1.00 93.50 80 ILE A C 1
ATOM 680 O O . ILE A 1 80 ? 3.467 0.412 -7.680 1.00 93.50 80 ILE A O 1
ATOM 684 N N . ALA A 1 81 ? 4.023 -1.755 -7.826 1.00 92.25 81 ALA A N 1
ATOM 685 C CA . ALA A 1 81 ? 5.066 -1.731 -6.806 1.00 92.25 81 ALA A CA 1
ATOM 686 C C . ALA A 1 81 ? 6.433 -1.774 -7.496 1.00 92.25 81 ALA A C 1
ATOM 688 O O . ALA A 1 81 ? 6.675 -2.665 -8.308 1.00 92.25 81 ALA A O 1
ATOM 689 N N . ILE A 1 82 ? 7.325 -0.836 -7.181 1.00 93.06 82 ILE A N 1
ATOM 690 C CA . ILE A 1 82 ? 8.685 -0.793 -7.734 1.00 93.06 82 ILE A CA 1
ATOM 691 C C . ILE A 1 82 ? 9.665 -1.221 -6.643 1.00 93.06 82 ILE A C 1
ATOM 693 O O . ILE A 1 82 ? 9.676 -0.651 -5.555 1.00 93.06 82 ILE A O 1
ATOM 697 N N . GLU A 1 83 ? 10.486 -2.227 -6.933 1.00 92.12 83 GLU A N 1
ATOM 698 C CA . GLU A 1 83 ? 11.463 -2.786 -6.000 1.00 92.12 83 GLU A CA 1
ATOM 699 C C . GLU A 1 83 ? 12.882 -2.703 -6.564 1.00 92.12 83 GLU A C 1
ATOM 701 O O . GLU A 1 83 ? 13.137 -3.088 -7.708 1.00 92.12 83 GLU A O 1
ATOM 706 N N . CYS A 1 84 ? 13.818 -2.259 -5.726 1.00 90.31 84 CYS A N 1
ATOM 707 C CA . CYS A 1 84 ? 15.247 -2.376 -5.988 1.00 90.31 84 CYS A CA 1
ATOM 708 C C . CYS A 1 84 ? 15.748 -3.727 -5.459 1.00 90.31 84 CYS A C 1
ATOM 710 O O . CYS A 1 84 ? 15.627 -4.011 -4.267 1.00 90.31 84 CYS A O 1
ATOM 712 N N . ASP A 1 85 ? 16.292 -4.567 -6.338 1.00 78.38 85 ASP A N 1
ATOM 713 C CA . ASP A 1 85 ? 16.797 -5.897 -5.995 1.00 78.38 85 ASP A CA 1
ATOM 714 C C . ASP A 1 85 ? 18.318 -5.901 -5.885 1.00 78.38 85 ASP A C 1
ATOM 716 O O . ASP A 1 85 ? 19.057 -5.899 -6.879 1.00 78.38 85 ASP A O 1
ATOM 720 N N . GLY A 1 86 ? 18.794 -5.908 -4.646 1.00 71.81 86 GLY A N 1
ATOM 721 C CA . GLY A 1 86 ? 20.193 -6.143 -4.338 1.00 71.81 86 GLY A CA 1
ATOM 722 C C . GLY A 1 86 ? 20.490 -7.638 -4.377 1.00 71.81 86 GLY A C 1
ATO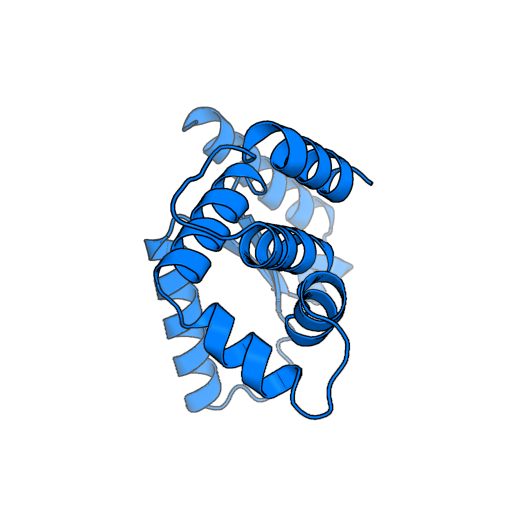M 723 O O . GLY A 1 86 ? 20.251 -8.337 -3.396 1.00 71.81 86 GLY A O 1
ATOM 724 N N . LYS A 1 87 ? 21.104 -8.122 -5.465 1.00 60.50 87 LYS A N 1
ATOM 725 C CA . LYS A 1 87 ? 21.594 -9.514 -5.586 1.00 60.50 87 LYS A CA 1
ATOM 726 C C . LYS A 1 87 ? 22.534 -9.957 -4.440 1.00 60.50 87 LYS A C 1
ATOM 728 O O . LYS A 1 87 ? 22.774 -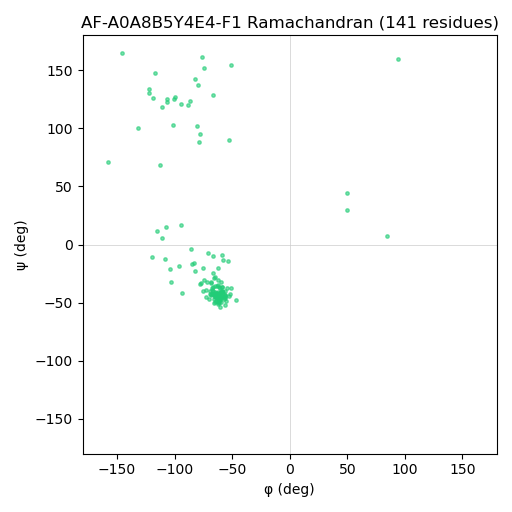11.151 -4.300 1.00 60.50 87 LYS A O 1
ATOM 733 N N . ALA A 1 88 ? 23.05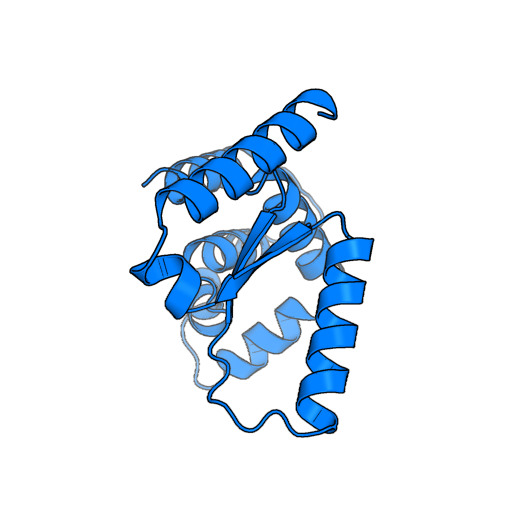7 -9.024 -3.637 1.00 56.28 88 ALA A N 1
ATOM 734 C CA . ALA A 1 88 ? 24.065 -9.249 -2.599 1.00 56.28 88 ALA A CA 1
ATOM 735 C C . ALA A 1 88 ? 23.527 -9.688 -1.218 1.00 56.28 88 ALA A C 1
ATOM 737 O O . ALA A 1 88 ? 24.322 -9.975 -0.329 1.00 56.28 88 ALA A O 1
ATOM 738 N N . PHE A 1 89 ? 22.212 -9.776 -1.000 1.00 58.25 89 PHE A N 1
ATOM 739 C CA . PHE A 1 89 ? 21.682 -10.202 0.301 1.00 58.25 89 PHE A CA 1
ATOM 740 C C . PHE A 1 89 ? 21.400 -11.710 0.312 1.00 58.25 89 PHE A C 1
ATOM 742 O O . PHE A 1 89 ? 20.614 -12.209 -0.495 1.00 58.25 89 PHE A O 1
ATOM 749 N N . HIS A 1 90 ? 22.039 -12.449 1.230 1.00 56.44 90 HIS A N 1
ATOM 750 C CA . HIS A 1 90 ? 21.878 -13.895 1.436 1.00 56.44 90 HIS A CA 1
ATOM 751 C C . HIS A 1 90 ? 20.400 -14.291 1.622 1.00 56.44 90 HIS A C 1
ATOM 753 O O . HIS A 1 90 ? 19.858 -14.339 2.729 1.00 56.44 90 HIS A O 1
ATOM 759 N N . SER A 1 91 ? 19.720 -14.591 0.516 1.00 67.81 91 SER A N 1
ATOM 760 C CA . SER A 1 91 ? 18.303 -14.941 0.503 1.00 67.81 91 SER A CA 1
ATOM 761 C C . SER A 1 91 ? 18.123 -16.392 0.948 1.00 67.81 91 SER A C 1
ATOM 763 O O . SER A 1 9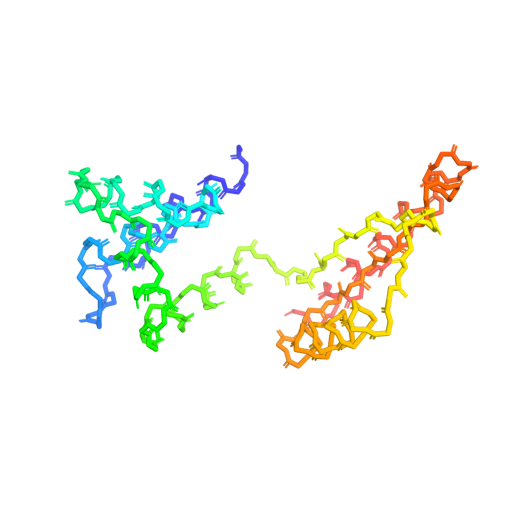1 ? 18.101 -17.334 0.151 1.00 67.81 91 SER A O 1
ATOM 765 N N . SER A 1 92 ? 18.000 -16.579 2.263 1.00 81.19 92 SER A N 1
ATOM 766 C CA . SER A 1 92 ? 17.645 -17.872 2.857 1.00 81.19 92 SER A CA 1
ATOM 767 C C . SER A 1 92 ? 16.387 -18.460 2.199 1.00 81.19 92 SER A C 1
ATOM 769 O O . SER A 1 92 ? 15.515 -17.730 1.714 1.00 81.19 92 SER A O 1
ATOM 771 N N . LYS A 1 93 ? 16.235 -19.794 2.231 1.00 85.19 93 LYS A N 1
ATOM 772 C CA . LYS A 1 93 ? 15.021 -20.472 1.728 1.00 85.19 93 LYS A CA 1
ATOM 773 C C . LYS A 1 93 ? 13.740 -19.863 2.326 1.00 85.19 93 LYS A C 1
ATOM 775 O O . LYS A 1 93 ? 12.756 -19.674 1.615 1.00 85.19 93 LYS A O 1
ATOM 780 N N . LYS A 1 94 ? 13.785 -19.472 3.608 1.00 86.69 94 LYS A N 1
ATOM 781 C CA . LYS A 1 94 ? 12.685 -18.804 4.320 1.00 86.69 94 LYS A CA 1
ATOM 782 C C . LYS A 1 94 ? 12.385 -17.407 3.767 1.00 86.69 94 LYS A C 1
ATOM 784 O O . LYS A 1 94 ? 11.216 -17.069 3.611 1.00 86.69 94 LYS A O 1
ATOM 789 N N . ALA A 1 95 ? 13.407 -16.607 3.454 1.00 83.88 95 ALA A N 1
ATOM 790 C CA . ALA A 1 95 ? 13.217 -15.294 2.834 1.00 83.88 95 ALA A CA 1
ATOM 791 C C . ALA A 1 95 ? 12.552 -15.427 1.455 1.00 83.88 95 ALA A C 1
ATOM 793 O O . ALA A 1 95 ? 11.508 -14.824 1.226 1.00 83.88 95 ALA A O 1
ATOM 794 N N . LYS A 1 96 ? 13.056 -16.335 0.608 1.00 85.06 96 LYS A N 1
ATOM 795 C CA . LYS A 1 96 ? 12.476 -16.610 -0.718 1.00 85.06 96 LYS A 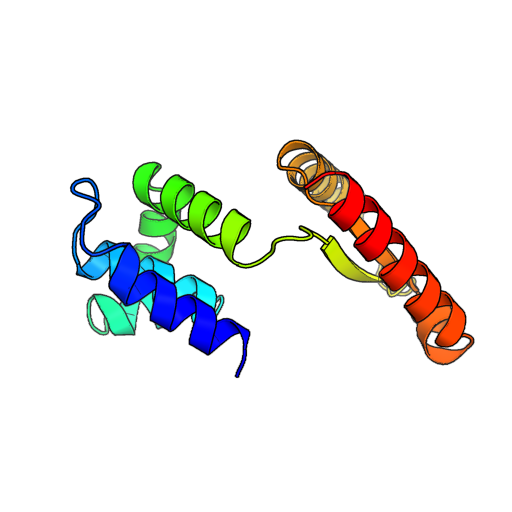CA 1
ATOM 796 C C . LYS A 1 96 ? 11.016 -17.068 -0.644 1.00 85.06 96 LYS A C 1
ATOM 798 O O . LYS A 1 96 ? 10.201 -16.657 -1.464 1.00 85.06 96 LYS A O 1
ATOM 803 N N . ALA A 1 97 ? 10.668 -17.911 0.331 1.00 88.75 97 ALA A N 1
ATOM 804 C CA . ALA A 1 97 ? 9.290 -18.361 0.528 1.00 88.75 97 ALA A CA 1
ATOM 805 C C . ALA A 1 97 ? 8.351 -17.209 0.930 1.00 88.75 97 ALA A C 1
ATOM 807 O O . ALA A 1 97 ? 7.233 -17.121 0.420 1.00 88.75 97 ALA A O 1
ATOM 808 N N . ARG A 1 98 ? 8.807 -16.301 1.804 1.00 86.75 98 ARG A N 1
ATOM 809 C CA . ARG A 1 98 ? 8.035 -15.108 2.184 1.00 86.75 98 ARG A CA 1
ATOM 810 C C . ARG A 1 98 ? 7.832 -14.159 1.008 1.00 86.75 98 ARG A C 1
ATOM 812 O O . ARG A 1 98 ? 6.702 -13.726 0.806 1.00 86.75 98 ARG A O 1
ATOM 819 N N . ASP A 1 99 ? 8.872 -13.904 0.218 1.00 86.69 99 ASP A N 1
ATOM 820 C CA . ASP A 1 99 ? 8.775 -13.038 -0.962 1.00 86.69 99 ASP A CA 1
ATOM 821 C C . ASP A 1 99 ? 7.793 -13.615 -1.982 1.00 86.69 99 ASP A C 1
ATOM 823 O O . ASP A 1 99 ? 6.900 -12.912 -2.441 1.00 86.69 99 ASP A O 1
ATOM 827 N N . ARG A 1 100 ? 7.851 -14.930 -2.243 1.00 88.81 100 ARG A N 1
ATOM 828 C CA . ARG A 1 100 ? 6.876 -15.611 -3.113 1.00 88.81 100 ARG A CA 1
ATOM 829 C C . ARG A 1 100 ? 5.442 -15.463 -2.612 1.00 88.81 100 ARG A C 1
ATOM 831 O O . ARG A 1 100 ? 4.553 -15.188 -3.415 1.00 88.81 100 ARG A O 1
ATOM 838 N N . LYS A 1 101 ? 5.209 -15.637 -1.304 1.00 92.62 101 LYS A N 1
ATOM 839 C CA . LYS A 1 101 ? 3.877 -15.474 -0.698 1.00 92.62 101 LYS A CA 1
ATOM 840 C C . LYS A 1 101 ? 3.383 -14.033 -0.826 1.00 92.62 101 LYS A C 1
ATOM 842 O O . LYS A 1 101 ? 2.235 -13.814 -1.199 1.00 92.62 101 LYS A O 1
ATOM 847 N N . ARG A 1 102 ? 4.253 -13.060 -0.552 1.00 89.50 102 ARG A N 1
ATOM 848 C CA . ARG A 1 102 ? 3.962 -11.632 -0.698 1.00 89.50 102 ARG A CA 1
ATOM 849 C C . ARG A 1 102 ? 3.632 -11.283 -2.149 1.00 89.50 102 ARG A C 1
ATOM 851 O O . ARG A 1 102 ? 2.616 -10.647 -2.393 1.00 89.50 102 ARG A O 1
ATOM 858 N N . ASP A 1 103 ? 4.435 -11.736 -3.105 1.00 90.25 103 ASP A N 1
ATOM 859 C CA . ASP A 1 103 ? 4.222 -11.447 -4.523 1.00 90.25 103 ASP A CA 1
ATOM 860 C C . ASP A 1 103 ? 2.944 -12.118 -5.050 1.00 90.25 103 ASP A C 1
ATOM 862 O O . ASP A 1 103 ? 2.238 -11.537 -5.871 1.00 90.25 103 ASP A O 1
ATOM 866 N N . ALA A 1 104 ? 2.621 -13.328 -4.576 1.00 92.75 104 ALA A N 1
ATOM 867 C CA . ALA A 1 104 ? 1.359 -13.995 -4.892 1.00 92.75 104 ALA A CA 1
ATOM 868 C C . ALA A 1 104 ? 0.153 -13.210 -4.365 1.00 92.75 104 ALA A C 1
ATOM 870 O O . ALA A 1 104 ? -0.791 -12.982 -5.117 1.00 92.75 104 ALA A O 1
ATOM 871 N N . TYR A 1 105 ? 0.221 -12.741 -3.118 1.00 91.12 105 TYR A N 1
ATOM 872 C CA . TYR A 1 105 ? -0.813 -11.896 -2.529 1.00 91.12 105 TYR A CA 1
ATOM 873 C C . TYR A 1 105 ? -0.976 -10.572 -3.286 1.00 91.12 105 TYR A C 1
ATOM 875 O O . TYR A 1 105 ? -2.082 -10.212 -3.668 1.00 91.12 105 TYR A O 1
ATOM 883 N N . LEU A 1 106 ? 0.121 -9.864 -3.576 1.00 90.31 106 LEU A N 1
ATOM 884 C CA . LEU A 1 106 ? 0.071 -8.618 -4.345 1.00 90.31 106 LEU A CA 1
ATOM 885 C C . LEU A 1 106 ? -0.598 -8.836 -5.709 1.00 90.31 106 LEU A C 1
ATOM 887 O O . LEU A 1 106 ? -1.490 -8.076 -6.081 1.00 90.31 106 LEU A O 1
ATOM 891 N N . ARG A 1 107 ? -0.248 -9.917 -6.417 1.00 91.25 107 ARG A N 1
ATOM 892 C CA . ARG A 1 107 ? -0.910 -10.271 -7.680 1.00 91.25 107 ARG A CA 1
ATOM 893 C C . ARG A 1 107 ? -2.402 -10.546 -7.506 1.00 91.25 107 ARG A C 1
ATOM 895 O O . ARG A 1 107 ? -3.176 -10.071 -8.332 1.00 91.25 107 ARG A O 1
ATOM 902 N N . SER A 1 108 ? -2.815 -11.269 -6.461 1.00 90.44 108 SER A N 1
ATOM 903 C CA . SER A 1 108 ? -4.235 -11.590 -6.247 1.00 90.44 108 SER A CA 1
ATOM 904 C C . SER A 1 108 ? -5.088 -10.352 -5.969 1.00 90.44 108 SER A C 1
ATOM 906 O O . SER A 1 108 ? -6.261 -10.344 -6.316 1.00 90.44 108 SER A O 1
ATOM 908 N N . ILE A 1 109 ? -4.505 -9.290 -5.402 1.00 87.06 109 ILE A N 1
ATOM 909 C CA . ILE A 1 109 ? -5.178 -7.994 -5.208 1.00 87.06 109 ILE A CA 1
ATOM 910 C C . ILE A 1 109 ? -4.908 -6.986 -6.348 1.00 87.06 109 ILE A C 1
ATOM 912 O O . ILE A 1 109 ? -5.132 -5.785 -6.198 1.00 87.06 109 ILE A O 1
ATOM 916 N N . GLY A 1 110 ? -4.416 -7.454 -7.502 1.00 89.19 110 GLY A N 1
ATOM 917 C CA . GLY A 1 110 ? -4.270 -6.662 -8.730 1.00 89.19 110 GLY A CA 1
ATOM 918 C C . GLY A 1 110 ? -2.996 -5.818 -8.843 1.00 89.19 110 GLY A C 1
ATOM 919 O O . GLY A 1 110 ? -2.870 -5.039 -9.796 1.00 89.19 110 GLY A O 1
ATOM 920 N N . TRP A 1 111 ? -2.050 -5.970 -7.912 1.00 92.88 111 TRP A N 1
ATOM 921 C CA . TRP A 1 111 ? -0.771 -5.265 -7.945 1.00 92.88 111 TRP A CA 1
ATOM 922 C C . TRP A 1 111 ? 0.247 -5.950 -8.858 1.00 92.88 111 TRP A C 1
ATOM 924 O O . TRP A 1 111 ? 0.357 -7.178 -8.912 1.00 92.88 111 TRP A O 1
ATOM 934 N N . LYS A 1 112 ? 1.041 -5.135 -9.556 1.00 93.06 112 LYS A N 1
ATOM 935 C CA . LYS A 1 112 ? 2.167 -5.578 -10.382 1.00 93.06 112 LYS A CA 1
ATOM 936 C C . LYS A 1 112 ? 3.480 -5.134 -9.748 1.00 93.06 112 LYS A C 1
ATOM 938 O O . LYS A 1 112 ? 3.739 -3.941 -9.648 1.00 93.06 112 LYS A O 1
ATOM 943 N N . THR A 1 113 ? 4.331 -6.086 -9.376 1.00 93.06 113 THR A N 1
ATOM 944 C CA . THR A 1 113 ? 5.690 -5.785 -8.907 1.00 93.06 113 THR A CA 1
ATOM 945 C C . THR A 1 113 ? 6.652 -5.688 -10.092 1.00 93.06 113 THR A C 1
ATOM 947 O O . THR A 1 113 ? 6.771 -6.634 -10.876 1.00 93.06 113 THR A O 1
ATOM 950 N N . LEU A 1 114 ? 7.344 -4.558 -10.222 1.00 94.25 114 LEU A N 1
ATOM 951 C CA . LEU A 1 114 ? 8.466 -4.340 -11.130 1.00 94.25 114 LEU A CA 1
ATOM 952 C C . LEU A 1 114 ? 9.744 -4.309 -10.308 1.00 94.25 114 LEU A C 1
ATOM 954 O O . LEU A 1 114 ? 9.873 -3.515 -9.381 1.00 94.25 114 LEU A O 1
ATOM 958 N N . ARG A 1 115 ? 10.680 -5.192 -10.637 1.00 92.56 115 ARG A N 1
ATOM 959 C CA . ARG A 1 115 ? 11.901 -5.371 -9.866 1.00 92.56 115 ARG A CA 1
ATOM 960 C C . ARG A 1 115 ? 13.110 -5.065 -10.738 1.00 92.56 115 ARG A C 1
ATOM 962 O O . ARG A 1 115 ? 13.257 -5.649 -11.811 1.00 92.56 115 ARG A O 1
ATOM 969 N N . PHE A 1 116 ? 13.963 -4.164 -10.268 1.00 93.06 116 PHE A N 1
ATOM 970 C CA . PHE A 1 116 ? 15.144 -3.704 -10.990 1.00 93.06 116 PHE A CA 1
ATOM 971 C C . PHE A 1 116 ? 16.391 -3.953 -10.156 1.00 93.06 116 PHE A C 1
ATOM 973 O O . PHE A 1 116 ? 16.442 -3.599 -8.982 1.00 93.06 116 PHE A O 1
ATOM 980 N N . SER A 1 117 ? 17.408 -4.568 -10.756 1.00 90.56 117 SER A N 1
ATOM 981 C CA . SER A 1 117 ? 18.683 -4.755 -10.066 1.00 90.56 117 SER A CA 1
ATOM 982 C C . SER A 1 117 ? 19.467 -3.447 -9.993 1.00 90.56 117 SER A C 1
ATOM 984 O O . SER A 1 117 ? 19.360 -2.619 -10.900 1.00 90.56 117 SER A O 1
ATOM 986 N N . GLY A 1 118 ? 20.312 -3.293 -8.970 1.00 90.38 118 GLY A N 1
ATOM 987 C CA . GLY A 1 118 ? 21.172 -2.111 -8.835 1.00 90.38 118 GLY A CA 1
ATOM 988 C C . GLY A 1 118 ? 22.036 -1.842 -10.075 1.00 90.38 118 GLY A C 1
ATOM 989 O O . GLY A 1 118 ? 22.171 -0.697 -10.491 1.00 90.38 118 GLY A O 1
ATOM 990 N N . SER A 1 119 ? 22.541 -2.888 -10.742 1.00 90.44 119 SER A N 1
ATOM 991 C CA . SER A 1 119 ? 23.309 -2.724 -11.984 1.00 90.44 119 SER A CA 1
ATOM 992 C C . SER A 1 119 ? 22.456 -2.239 -13.157 1.00 90.44 119 SER A C 1
ATOM 994 O O . SER A 1 119 ? 22.946 -1.485 -13.987 1.00 90.44 119 SER A O 1
ATOM 996 N N . THR A 1 120 ? 21.178 -2.624 -13.232 1.00 92.38 120 THR A N 1
ATOM 997 C CA . THR A 1 120 ? 20.254 -2.089 -14.246 1.00 92.38 120 THR A CA 1
ATOM 998 C C . THR A 1 120 ? 19.934 -0.626 -13.974 1.00 92.38 120 THR A C 1
ATOM 1000 O O . THR A 1 120 ? 19.941 0.170 -14.903 1.00 92.38 120 THR A O 1
ATOM 1003 N N . ILE A 1 121 ? 19.695 -0.275 -12.710 1.00 93.56 121 ILE A N 1
ATOM 1004 C CA . ILE A 1 121 ? 19.395 1.100 -12.300 1.00 93.56 121 ILE A CA 1
ATOM 1005 C C . ILE A 1 121 ? 20.584 2.013 -12.624 1.00 93.56 121 ILE A C 1
ATOM 1007 O O . ILE A 1 121 ? 20.407 3.028 -13.288 1.00 93.56 121 ILE A O 1
ATOM 1011 N N . ASN A 1 122 ? 21.797 1.615 -12.232 1.00 93.06 122 ASN A N 1
ATOM 1012 C CA . ASN A 1 122 ? 22.997 2.431 -12.427 1.00 93.06 122 ASN A CA 1
ATOM 1013 C C . ASN A 1 122 ? 23.527 2.400 -13.868 1.00 93.06 122 ASN A C 1
ATOM 1015 O O . ASN A 1 122 ? 24.087 3.386 -14.331 1.00 93.06 122 ASN A O 1
ATOM 101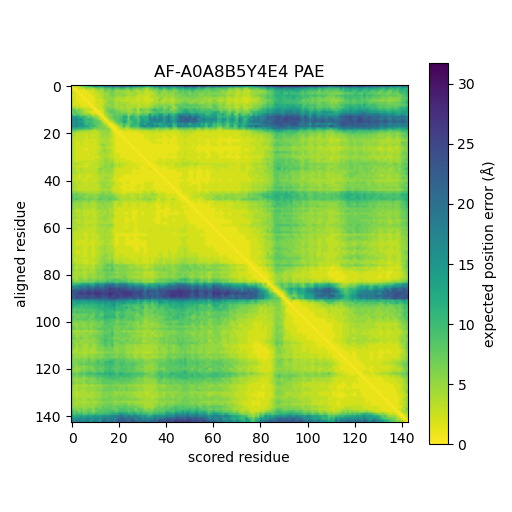9 N N . GLY A 1 123 ? 23.381 1.276 -14.576 1.00 94.44 123 GLY A N 1
ATOM 1020 C CA . GLY A 1 123 ? 23.964 1.083 -15.907 1.00 94.44 123 GLY A CA 1
ATOM 1021 C C . GLY A 1 123 ? 23.019 1.376 -17.072 1.00 94.44 123 GLY A C 1
ATOM 1022 O O . GLY A 1 123 ? 23.483 1.529 -18.198 1.00 94.44 123 GLY A O 1
ATOM 1023 N N . ASN A 1 124 ? 21.701 1.408 -16.848 1.00 95.31 124 ASN A N 1
ATOM 1024 C CA . ASN A 1 124 ? 20.722 1.660 -17.906 1.00 95.31 124 ASN A CA 1
ATOM 1025 C C . ASN A 1 124 ? 19.385 2.179 -17.347 1.00 95.31 124 ASN A C 1
ATOM 1027 O O . ASN A 1 124 ? 18.361 1.486 -17.367 1.00 95.31 124 ASN A O 1
ATOM 1031 N N . MET A 1 125 ? 19.396 3.422 -16.865 1.00 94.81 125 MET A N 1
ATOM 1032 C CA . MET A 1 125 ? 18.200 4.077 -16.329 1.00 94.81 125 MET A CA 1
ATOM 1033 C C . MET A 1 125 ? 17.081 4.203 -17.374 1.00 94.81 125 MET A C 1
ATOM 1035 O O . MET A 1 125 ? 15.915 3.987 -17.050 1.00 94.81 125 MET A O 1
ATOM 1039 N N . SER A 1 126 ? 17.416 4.467 -18.641 1.00 96.69 126 SER A N 1
ATOM 1040 C CA . SER A 1 126 ? 16.428 4.574 -19.723 1.00 96.69 126 SER A CA 1
ATOM 1041 C C . SER A 1 126 ? 15.581 3.308 -19.846 1.00 96.69 126 SER A C 1
ATOM 1043 O O . SER A 1 126 ? 14.359 3.384 -19.912 1.00 96.69 126 SER A O 1
ATOM 1045 N N . LYS A 1 127 ? 16.200 2.123 -19.762 1.00 94.75 127 LYS A N 1
ATOM 1046 C CA . LYS A 1 127 ? 15.474 0.845 -19.762 1.00 94.75 127 LYS A CA 1
ATOM 1047 C C . LYS A 1 127 ? 14.541 0.690 -18.557 1.00 94.75 127 LYS A C 1
ATOM 1049 O O . LYS A 1 127 ? 13.479 0.082 -18.694 1.00 94.75 127 LYS A O 1
ATOM 1054 N N . VAL A 1 128 ? 14.927 1.197 -17.383 1.00 96.44 128 VAL A N 1
ATOM 1055 C CA . VAL A 1 128 ? 14.075 1.187 -16.181 1.00 96.44 128 VAL A CA 1
ATOM 1056 C C . VAL A 1 128 ? 12.843 2.060 -16.411 1.00 96.44 128 VAL A C 1
ATOM 1058 O O . VAL A 1 128 ? 11.723 1.586 -16.219 1.00 96.44 128 VAL A O 1
ATOM 1061 N N . ILE A 1 129 ? 13.047 3.287 -16.896 1.00 97.12 129 ILE A N 1
ATOM 1062 C CA . ILE A 1 129 ? 11.977 4.248 -17.189 1.00 97.12 129 ILE A CA 1
ATOM 1063 C C . ILE A 1 129 ? 11.017 3.689 -18.244 1.00 97.12 129 ILE A C 1
ATOM 1065 O O . ILE A 1 129 ? 9.833 3.538 -17.951 1.00 97.12 129 ILE A O 1
ATOM 1069 N N . SER A 1 130 ? 11.512 3.249 -19.408 1.00 97.12 130 SER A N 1
ATOM 1070 C CA . SER A 1 130 ? 10.649 2.713 -20.472 1.00 97.12 130 SER A CA 1
ATOM 1071 C C . SER A 1 130 ? 9.839 1.497 -20.016 1.00 97.12 130 SER A C 1
ATOM 1073 O O . SER A 1 130 ? 8.706 1.281 -20.450 1.00 97.12 130 SER A O 1
ATOM 1075 N N . ARG A 1 131 ? 10.395 0.680 -19.109 1.00 96.69 131 ARG A N 1
ATOM 1076 C CA . ARG A 1 131 ? 9.665 -0.448 -18.522 1.00 96.69 131 ARG A CA 1
ATOM 1077 C C . ARG A 1 131 ? 8.511 0.024 -17.637 1.00 96.69 131 ARG A C 1
ATOM 1079 O O . ARG A 1 131 ? 7.449 -0.593 -17.695 1.00 96.69 131 ARG A O 1
ATOM 1086 N N . ILE A 1 132 ? 8.726 1.056 -16.819 1.00 96.44 132 ILE A N 1
ATOM 1087 C CA . ILE A 1 132 ? 7.695 1.640 -15.949 1.00 96.44 132 ILE A CA 1
ATOM 1088 C C . ILE A 1 132 ? 6.596 2.278 -16.803 1.00 96.44 132 ILE A C 1
ATOM 1090 O O . ILE A 1 132 ? 5.427 1.946 -16.621 1.00 96.44 132 ILE A O 1
ATOM 1094 N N . GLU A 1 133 ? 6.964 3.114 -17.773 1.00 96.38 133 GLU A N 1
ATOM 1095 C CA . GLU A 1 133 ? 6.025 3.800 -18.672 1.00 96.38 133 GLU A CA 1
ATOM 1096 C C . GLU A 1 133 ? 5.149 2.814 -19.447 1.00 96.38 133 GLU A C 1
ATOM 1098 O O . GLU A 1 133 ? 3.927 2.953 -19.471 1.00 96.38 133 GLU A O 1
ATOM 1103 N N . SER A 1 134 ? 5.744 1.753 -19.999 1.00 95.44 134 SER A N 1
ATOM 1104 C CA . SER A 1 134 ? 4.997 0.701 -20.696 1.00 95.44 134 SER A CA 1
ATOM 1105 C C . SER A 1 134 ? 3.955 0.023 -19.797 1.00 95.44 134 SER A C 1
ATOM 1107 O O . SER A 1 134 ? 2.873 -0.339 -20.255 1.00 95.44 134 SER A O 1
ATOM 1109 N N . GLU A 1 135 ? 4.251 -0.173 -18.509 1.00 95.19 135 GLU A N 1
ATOM 1110 C CA . GLU A 1 135 ? 3.298 -0.786 -17.578 1.00 95.19 135 GLU A CA 1
ATOM 1111 C C . GLU A 1 135 ? 2.213 0.195 -17.130 1.00 95.19 135 GLU A C 1
ATOM 1113 O O . GLU A 1 135 ? 1.065 -0.220 -16.971 1.00 95.19 135 GLU A O 1
ATOM 1118 N N . ILE A 1 136 ? 2.540 1.484 -16.994 1.00 94.25 136 ILE A N 1
ATOM 1119 C CA . ILE A 1 136 ? 1.553 2.550 -16.778 1.00 94.25 136 ILE A CA 1
ATOM 1120 C C . ILE A 1 136 ? 0.571 2.601 -17.954 1.00 94.25 136 ILE A C 1
ATOM 1122 O O . ILE A 1 136 ? -0.634 2.534 -17.726 1.00 94.25 136 ILE A O 1
ATOM 1126 N N . GLN A 1 137 ? 1.060 2.619 -19.199 1.00 93.69 137 GLN A N 1
ATOM 1127 C CA . GLN A 1 137 ? 0.219 2.646 -20.405 1.00 93.69 137 GLN A CA 1
ATOM 1128 C C . GLN A 1 137 ? -0.748 1.459 -20.460 1.00 93.69 137 GLN A C 1
ATOM 1130 O O . GLN A 1 137 ? -1.948 1.646 -20.636 1.00 93.69 137 GLN A O 1
ATOM 1135 N N . LYS A 1 138 ? -0.260 0.237 -20.210 1.00 91.31 138 LYS A N 1
ATOM 1136 C CA . LYS A 1 138 ? -1.118 -0.962 -20.160 1.00 91.31 138 LYS A CA 1
ATOM 1137 C C . LYS A 1 138 ? -2.213 -0.860 -19.105 1.00 91.31 138 LYS A C 1
ATOM 1139 O O . LYS A 1 138 ? -3.324 -1.319 -19.332 1.00 91.31 138 LYS A O 1
ATOM 1144 N N . LYS A 1 139 ? -1.892 -0.315 -17.928 1.00 86.81 139 LYS A N 1
ATOM 1145 C CA . LYS A 1 139 ? -2.856 -0.147 -16.833 1.00 86.81 139 LYS A CA 1
ATOM 1146 C C . LYS A 1 139 ? -3.868 0.957 -17.129 1.00 86.81 139 LYS A C 1
ATOM 1148 O O . LYS A 1 139 ? -5.015 0.825 -16.717 1.00 86.81 139 LYS A O 1
ATOM 1153 N N . HIS A 1 140 ? -3.452 1.991 -17.856 1.00 84.88 140 HIS A N 1
ATOM 1154 C CA . HIS A 1 140 ? -4.332 3.051 -18.331 1.00 84.88 140 HIS A CA 1
ATOM 1155 C C . HIS A 1 140 ? -5.364 2.511 -19.331 1.00 84.88 140 HIS A C 1
ATOM 1157 O O . HIS A 1 140 ? -6.535 2.806 -19.192 1.00 84.88 140 HIS A O 1
ATOM 1163 N N . SER A 1 141 ? -4.973 1.628 -20.259 1.00 74.69 141 SER A N 1
ATOM 1164 C CA . SER A 1 141 ? -5.897 1.026 -21.242 1.00 74.69 141 SER A CA 1
ATOM 1165 C C . SER A 1 141 ? -6.904 0.011 -20.672 1.00 74.69 141 SER A C 1
ATOM 1167 O O . SER A 1 141 ? -7.747 -0.482 -21.414 1.00 74.69 141 SER A O 1
ATOM 1169 N N . ILE A 1 142 ? -6.783 -0.365 -19.395 1.00 64.62 142 ILE A N 1
ATOM 1170 C CA . ILE A 1 142 ? -7.645 -1.355 -18.716 1.00 64.62 142 ILE A CA 1
ATOM 1171 C C . ILE A 1 142 ? -8.580 -0.675 -17.694 1.00 64.62 142 ILE A C 1
ATOM 1173 O O . ILE A 1 142 ? -9.494 -1.322 -17.183 1.00 64.62 142 ILE A O 1
ATOM 1177 N N . THR A 1 143 ? -8.332 0.598 -17.370 1.00 53.94 143 THR A N 1
ATOM 1178 C CA . THR A 1 143 ? -9.131 1.392 -16.421 1.00 53.94 143 THR A CA 1
ATOM 1179 C C . THR A 1 143 ? -10.093 2.278 -17.192 1.00 53.94 143 THR A C 1
ATOM 1181 O O . THR A 1 143 ? -11.258 2.361 -16.751 1.00 53.94 143 THR A O 1
#

pLDDT: mean 88.34, std 10.08, range [53.94, 97.62]

Organism: NCBI:txid1478